Protein AF-A0A553ZT70-F1 (afdb_monomer_lite)

Secondary structure (DSSP, 8-state):
-HHHHTT----SSSEEEEEE---TT--PPTT---EEEEETT--EEEEEEEGGGGGG--TT-EEEEEETT--PPEEEEEEEE-S----TT----TTS-----------PPPPEEEEEEEES--TT--SPTT--EEEEEEESS---HHHHHHHHHHHHHTTS--

Structure (mmCIF, N/CA/C/O backbone):
data_AF-A0A553ZT70-F1
#
_entry.id   AF-A0A553ZT70-F1
#
loop_
_atom_site.group_PDB
_atom_site.id
_atom_site.type_symbol
_atom_site.label_atom_id
_atom_site.label_alt_id
_atom_site.label_comp_id
_atom_site.label_asym_id
_atom_site.label_entity_id
_atom_site.label_seq_id
_atom_site.pdbx_PDB_ins_code
_atom_site.Cartn_x
_atom_site.Cartn_y
_atom_site.Cartn_z
_atom_site.occupancy
_atom_site.B_iso_or_equiv
_atom_site.auth_seq_id
_atom_site.auth_comp_id
_atom_site.auth_asym_id
_atom_site.auth_atom_id
_atom_site.pdbx_PDB_model_num
ATOM 1 N N . LYS A 1 1 ? 14.440 -26.113 -36.840 1.00 58.19 1 LYS A N 1
ATOM 2 C CA . LYS A 1 1 ? 13.164 -25.354 -36.964 1.00 58.19 1 LYS A CA 1
ATOM 3 C C . LYS A 1 1 ? 12.670 -24.830 -35.607 1.00 58.19 1 LYS A C 1
ATOM 5 O O . LYS A 1 1 ? 12.228 -23.696 -35.558 1.00 58.19 1 LYS A O 1
ATOM 10 N N . LEU A 1 2 ? 12.850 -25.588 -34.516 1.00 60.41 2 LEU A N 1
ATOM 11 C CA . LEU A 1 2 ? 12.474 -25.204 -33.145 1.00 60.41 2 LEU A CA 1
ATOM 12 C C . LEU A 1 2 ? 13.210 -23.962 -32.595 1.00 60.41 2 LEU A C 1
ATOM 14 O O . LEU A 1 2 ? 12.642 -23.195 -31.826 1.00 60.41 2 LEU A O 1
ATOM 18 N N . ASP A 1 3 ? 14.466 -23.749 -32.994 1.00 59.91 3 ASP A N 1
ATOM 19 C CA . ASP A 1 3 ? 15.272 -22.641 -32.460 1.00 59.91 3 ASP A CA 1
ATOM 20 C C . ASP A 1 3 ? 14.874 -21.274 -33.028 1.00 59.91 3 ASP A C 1
ATOM 22 O O . ASP A 1 3 ? 14.983 -20.279 -32.323 1.00 59.91 3 ASP A O 1
ATOM 26 N N . LEU A 1 4 ? 14.329 -21.226 -34.251 1.00 64.81 4 LEU A N 1
ATOM 27 C CA . LEU A 1 4 ? 13.826 -19.994 -34.874 1.00 64.81 4 LEU A CA 1
ATOM 28 C C . LEU A 1 4 ? 12.475 -19.560 -34.285 1.00 64.81 4 LEU A C 1
ATOM 30 O O . LEU A 1 4 ? 12.183 -18.379 -34.172 1.00 64.81 4 LEU A O 1
ATOM 34 N N . GLU A 1 5 ? 11.637 -20.503 -33.860 1.00 61.94 5 GLU A N 1
ATOM 35 C CA . GLU A 1 5 ? 10.391 -20.156 -33.161 1.00 61.94 5 GLU A CA 1
ATOM 36 C C . GLU A 1 5 ? 10.672 -19.598 -31.757 1.00 61.94 5 GLU A C 1
ATOM 38 O O . GLU A 1 5 ? 9.937 -18.745 -31.266 1.00 61.94 5 GLU A O 1
ATOM 43 N N . ARG A 1 6 ? 11.790 -20.006 -31.140 1.00 64.25 6 ARG A N 1
ATOM 44 C CA . ARG A 1 6 ? 12.255 -19.510 -29.835 1.00 64.25 6 ARG A CA 1
ATOM 45 C C . ARG A 1 6 ? 12.929 -18.137 -29.890 1.00 64.25 6 ARG A C 1
ATOM 47 O O . ARG A 1 6 ? 13.184 -17.572 -28.830 1.00 64.25 6 ARG A O 1
ATOM 54 N N . THR A 1 7 ? 13.193 -17.583 -31.077 1.00 70.44 7 THR A N 1
ATOM 55 C CA . THR A 1 7 ? 13.678 -16.197 -31.208 1.00 70.44 7 THR A CA 1
ATOM 56 C C . THR A 1 7 ? 12.549 -15.168 -31.155 1.00 70.44 7 THR A C 1
ATOM 58 O O . THR A 1 7 ? 12.822 -13.978 -31.029 1.00 70.44 7 THR A O 1
ATOM 61 N N . VAL A 1 8 ? 11.281 -15.593 -31.230 1.00 72.81 8 VAL A N 1
ATOM 62 C CA . VAL A 1 8 ? 10.123 -14.698 -31.099 1.00 72.81 8 VAL A CA 1
ATOM 63 C C . VAL A 1 8 ? 9.666 -14.671 -29.642 1.00 72.81 8 VAL A C 1
ATOM 65 O O . VAL A 1 8 ? 8.925 -15.541 -29.189 1.00 72.81 8 VAL A O 1
ATOM 68 N N . ILE A 1 9 ? 10.094 -13.649 -28.901 1.00 73.94 9 ILE A N 1
ATOM 69 C CA . ILE A 1 9 ? 9.655 -13.427 -27.518 1.00 73.94 9 ILE A CA 1
ATOM 70 C C . ILE A 1 9 ? 8.354 -12.617 -27.531 1.00 73.94 9 ILE A C 1
ATOM 72 O O . ILE A 1 9 ? 8.302 -11.512 -28.066 1.00 73.94 9 ILE A O 1
ATOM 76 N N . ARG A 1 10 ? 7.293 -13.175 -26.940 1.00 79.69 10 ARG A N 1
ATOM 77 C CA . ARG A 1 10 ? 5.998 -12.504 -26.737 1.00 79.69 10 ARG A CA 1
ATOM 78 C C . ARG A 1 10 ? 5.822 -12.141 -25.267 1.00 79.69 10 ARG A C 1
ATOM 80 O O . ARG A 1 10 ? 6.348 -12.828 -24.392 1.00 79.69 10 ARG A O 1
ATOM 87 N N . ALA A 1 11 ? 5.057 -11.086 -24.999 1.00 78.19 11 ALA A N 1
ATOM 88 C CA . ALA A 1 11 ? 4.709 -10.718 -23.633 1.00 78.19 11 ALA A CA 1
ATOM 89 C C . ALA A 1 11 ? 3.877 -11.840 -22.972 1.00 78.19 11 ALA A C 1
ATOM 91 O O . ALA A 1 11 ? 2.922 -12.319 -23.586 1.00 78.19 11 ALA A O 1
ATOM 92 N N . PRO A 1 12 ? 4.209 -12.268 -21.739 1.00 79.56 12 PRO A N 1
ATOM 93 C CA . PRO A 1 12 ? 3.458 -13.306 -21.029 1.00 79.56 12 PRO A CA 1
ATOM 94 C C . PRO A 1 12 ? 2.111 -12.815 -20.471 1.00 79.56 12 PRO A C 1
ATOM 96 O O . PRO A 1 12 ? 1.296 -13.632 -20.049 1.00 79.56 12 PRO A O 1
ATOM 99 N N . ALA A 1 13 ? 1.892 -11.499 -20.415 1.00 77.62 13 ALA A N 1
ATOM 100 C CA . ALA A 1 13 ? 0.657 -10.873 -19.955 1.00 77.62 13 ALA A CA 1
ATOM 101 C C . ALA A 1 13 ? 0.548 -9.436 -20.487 1.00 77.62 13 ALA A C 1
ATOM 103 O O . ALA A 1 13 ? 1.552 -8.843 -20.886 1.00 77.62 13 ALA A O 1
ATOM 104 N N . ASP A 1 14 ? -0.653 -8.866 -20.422 1.00 73.25 14 ASP A N 1
ATOM 105 C CA . ASP A 1 14 ? -0.881 -7.443 -20.675 1.00 73.25 14 ASP A CA 1
ATOM 106 C C . ASP A 1 14 ? -0.219 -6.584 -19.582 1.00 73.25 14 ASP A C 1
ATOM 108 O O . ASP A 1 14 ? -0.195 -6.961 -18.402 1.00 73.25 14 ASP A O 1
ATOM 112 N N . GLY A 1 15 ? 0.353 -5.438 -19.956 1.00 71.31 15 GLY A N 1
ATOM 113 C CA . GLY A 1 15 ? 1.121 -4.601 -19.036 1.00 71.31 15 GLY A CA 1
ATOM 114 C C . GLY A 1 15 ? 1.904 -3.471 -19.700 1.00 71.31 15 GLY A C 1
ATOM 115 O O . GLY A 1 15 ? 1.795 -3.237 -20.902 1.00 71.31 15 GLY A O 1
ATOM 116 N N . TRP A 1 16 ? 2.725 -2.787 -18.903 1.00 70.00 16 TRP A N 1
ATOM 117 C CA . TRP A 1 16 ? 3.614 -1.711 -19.352 1.00 70.00 16 TRP A CA 1
ATOM 118 C C . TRP A 1 16 ? 5.071 -2.169 -19.353 1.00 70.00 16 TRP A C 1
ATOM 120 O O . TRP A 1 16 ? 5.525 -2.822 -18.413 1.00 70.00 16 TRP A O 1
ATOM 130 N N . VAL A 1 17 ? 5.825 -1.794 -20.387 1.00 65.19 17 VAL A N 1
ATOM 131 C CA . VAL A 1 17 ? 7.272 -2.034 -20.465 1.00 65.19 17 VAL A CA 1
ATOM 132 C C . VAL A 1 17 ? 8.002 -0.847 -19.843 1.00 65.19 17 VAL A C 1
ATOM 134 O O . VAL A 1 17 ? 7.841 0.276 -20.310 1.00 65.19 17 VAL A O 1
ATOM 137 N N . THR A 1 18 ? 8.792 -1.073 -18.791 1.00 60.50 18 THR A N 1
ATOM 138 C CA . THR A 1 18 ? 9.478 0.014 -18.059 1.00 60.50 18 THR A CA 1
ATOM 139 C C . THR A 1 18 ? 10.979 0.081 -18.337 1.00 60.50 18 THR A C 1
ATOM 141 O O . THR A 1 18 ? 11.578 1.140 -18.183 1.00 60.50 18 THR A O 1
ATOM 144 N N . ASN A 1 19 ? 11.593 -1.026 -18.774 1.00 53.56 19 ASN A N 1
ATOM 145 C CA . ASN A 1 19 ? 13.035 -1.123 -19.027 1.00 53.56 19 ASN A CA 1
ATOM 146 C C . ASN A 1 19 ? 13.290 -1.978 -20.273 1.00 53.56 19 ASN A C 1
ATOM 148 O O . ASN A 1 19 ? 13.595 -3.164 -20.158 1.00 53.56 19 ASN A O 1
ATOM 152 N N . LEU A 1 20 ? 13.112 -1.394 -21.457 1.00 61.69 20 LEU A N 1
ATOM 153 C CA . LEU A 1 20 ? 13.510 -2.000 -22.727 1.00 61.69 20 LEU A CA 1
ATOM 154 C C . LEU A 1 20 ? 14.941 -1.556 -23.039 1.00 61.69 20 LEU A C 1
ATOM 156 O O . LEU A 1 20 ? 15.146 -0.450 -23.528 1.00 61.69 20 LEU A O 1
ATOM 160 N N . ASN A 1 21 ? 15.918 -2.409 -22.740 1.00 60.22 21 ASN A N 1
ATOM 161 C CA . ASN A 1 21 ? 17.334 -2.140 -22.996 1.00 60.22 21 ASN A CA 1
ATOM 162 C C . ASN A 1 21 ? 17.837 -3.073 -24.103 1.00 60.22 21 ASN A C 1
ATOM 164 O O . ASN A 1 21 ? 18.714 -3.896 -23.867 1.00 60.22 21 ASN A O 1
ATOM 168 N N . VAL A 1 22 ? 17.214 -3.001 -25.280 1.00 58.62 22 VAL A N 1
ATOM 169 C CA . VAL A 1 22 ? 17.616 -3.794 -26.446 1.00 58.62 22 VAL A CA 1
ATOM 170 C C . VAL A 1 22 ? 17.650 -2.889 -27.660 1.00 58.62 22 VAL A C 1
ATOM 172 O O . VAL A 1 22 ? 16.646 -2.252 -27.988 1.00 58.62 22 VAL A O 1
ATOM 175 N N . TYR A 1 23 ? 18.785 -2.871 -28.347 1.00 67.12 23 TYR A N 1
ATOM 176 C CA . TYR A 1 23 ? 18.939 -2.195 -29.626 1.00 67.12 23 TYR A CA 1
ATOM 177 C C . TYR A 1 23 ? 18.894 -3.190 -30.788 1.00 67.12 23 TYR A C 1
ATOM 179 O O . TYR A 1 23 ? 19.266 -4.360 -30.674 1.00 67.12 23 TYR A O 1
ATOM 187 N N . THR A 1 24 ? 18.428 -2.729 -31.947 1.00 63.00 24 THR A N 1
ATOM 188 C CA . THR A 1 24 ? 18.389 -3.546 -33.163 1.00 63.00 24 THR A CA 1
ATOM 189 C C . THR A 1 24 ? 19.804 -4.006 -33.534 1.00 63.00 24 THR A C 1
ATOM 191 O O . THR A 1 24 ? 20.680 -3.176 -33.758 1.00 63.00 24 THR A O 1
ATOM 194 N N . GLY A 1 25 ? 20.023 -5.323 -33.616 1.00 67.81 25 GLY A N 1
ATOM 195 C CA . GLY A 1 25 ? 21.336 -5.921 -33.905 1.00 67.81 25 GLY A CA 1
ATOM 196 C C . GLY A 1 25 ? 22.149 -6.327 -32.669 1.00 67.81 25 GLY A C 1
ATOM 197 O O . GLY A 1 25 ? 23.231 -6.890 -32.818 1.00 67.81 25 GLY A O 1
ATOM 198 N N . GLU A 1 26 ? 21.635 -6.088 -31.462 1.00 62.62 26 GLU A N 1
ATOM 199 C CA . GLU A 1 26 ? 22.274 -6.495 -30.211 1.00 62.62 26 GLU A CA 1
ATOM 200 C C . GLU A 1 26 ? 22.099 -8.001 -29.944 1.00 62.62 26 GLU A C 1
ATOM 202 O O . GLU A 1 26 ? 21.010 -8.562 -30.096 1.00 62.62 26 GLU A O 1
ATOM 207 N N . PHE A 1 27 ? 23.185 -8.674 -29.551 1.00 66.62 27 PHE A N 1
ATOM 208 C CA . PHE A 1 27 ? 23.162 -10.100 -29.229 1.00 66.62 27 PHE A CA 1
ATOM 209 C C . PHE A 1 27 ? 22.832 -10.310 -27.749 1.00 66.62 27 PHE A C 1
ATOM 211 O O . PHE A 1 27 ? 23.618 -9.966 -26.867 1.00 66.62 27 PHE A O 1
ATOM 218 N N . ILE A 1 28 ? 21.677 -10.913 -27.474 1.00 65.44 28 ILE A N 1
ATOM 219 C CA . ILE A 1 28 ? 21.205 -11.163 -26.110 1.00 65.44 28 ILE A CA 1
ATOM 220 C C . ILE A 1 28 ? 21.733 -12.518 -25.636 1.00 65.44 28 ILE A C 1
ATOM 222 O O . ILE A 1 28 ? 21.409 -13.570 -26.192 1.00 65.44 28 ILE A O 1
ATOM 226 N N . THR A 1 29 ? 22.556 -12.501 -24.591 1.00 73.00 29 THR A N 1
ATOM 227 C CA . THR A 1 29 ? 23.077 -13.711 -23.952 1.00 73.00 29 THR A CA 1
ATOM 228 C C . THR A 1 29 ? 22.038 -14.353 -23.032 1.00 73.00 29 THR A C 1
ATOM 230 O O . THR A 1 29 ? 21.211 -13.692 -22.407 1.00 73.00 29 THR A O 1
ATOM 233 N N . ARG A 1 30 ? 22.060 -15.687 -22.921 1.00 65.31 30 ARG A N 1
ATOM 234 C CA . ARG A 1 30 ? 21.151 -16.401 -22.014 1.00 65.31 30 ARG A CA 1
ATOM 235 C C . ARG A 1 30 ? 21.391 -15.933 -20.573 1.00 65.31 30 ARG A C 1
ATOM 237 O O . ARG A 1 30 ? 22.499 -16.063 -20.064 1.00 65.31 30 ARG A O 1
ATOM 244 N N . GLY A 1 31 ? 20.331 -15.457 -19.920 1.00 65.31 31 GLY A N 1
ATOM 245 C CA . GLY A 1 31 ? 20.369 -14.981 -18.535 1.00 65.31 31 GLY A CA 1
ATOM 246 C C . GLY A 1 31 ? 20.484 -13.463 -18.384 1.00 65.31 31 GLY A C 1
ATOM 247 O O . GLY A 1 31 ? 20.403 -12.986 -17.256 1.00 65.31 31 GLY A O 1
ATOM 248 N N . SER A 1 32 ? 20.624 -12.698 -19.475 1.00 62.72 32 SER A N 1
ATOM 249 C CA . SER A 1 32 ? 20.539 -11.237 -19.413 1.00 62.72 32 SER A CA 1
ATOM 250 C C . SER A 1 32 ? 19.084 -10.754 -19.469 1.00 62.72 32 SER A C 1
ATOM 252 O O . SER A 1 32 ? 18.241 -11.285 -20.199 1.00 62.72 32 SER A O 1
ATOM 254 N N . THR A 1 33 ? 18.771 -9.743 -18.658 1.00 65.69 33 THR A N 1
ATOM 255 C CA . THR A 1 33 ? 17.445 -9.117 -18.632 1.00 65.69 33 THR A CA 1
ATOM 256 C C . THR A 1 33 ? 17.336 -8.119 -19.777 1.00 65.69 33 T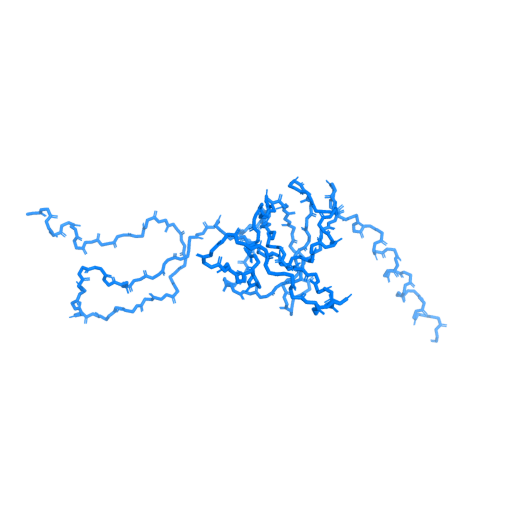HR A C 1
ATOM 258 O O . THR A 1 33 ? 17.861 -7.014 -19.694 1.00 65.69 33 THR A O 1
ATOM 261 N N . ALA A 1 34 ? 16.638 -8.509 -20.837 1.00 63.12 34 ALA A N 1
ATOM 262 C CA . ALA A 1 34 ? 16.404 -7.667 -22.008 1.00 63.12 34 ALA A CA 1
ATOM 263 C C . ALA A 1 34 ? 15.255 -6.657 -21.809 1.00 63.12 34 ALA A C 1
ATOM 265 O O . ALA A 1 34 ? 15.320 -5.516 -22.268 1.00 63.12 34 ALA A O 1
ATOM 266 N N . VAL A 1 35 ? 14.185 -7.084 -21.126 1.00 62.28 35 VAL A N 1
ATOM 267 C CA . VAL A 1 35 ? 12.939 -6.318 -20.970 1.00 62.28 35 VAL A CA 1
ATOM 268 C C . VAL A 1 35 ? 12.352 -6.531 -19.576 1.00 62.28 35 VAL A C 1
ATOM 270 O O . VAL A 1 35 ? 12.271 -7.669 -19.115 1.00 62.28 35 VAL A O 1
ATOM 273 N N . ALA A 1 36 ? 11.882 -5.461 -18.932 1.00 67.50 36 ALA A N 1
ATOM 274 C CA . ALA A 1 36 ? 11.017 -5.542 -17.751 1.00 67.50 36 ALA A CA 1
ATOM 275 C C . ALA A 1 36 ? 9.558 -5.215 -18.112 1.00 67.50 36 ALA A C 1
ATOM 277 O O . ALA A 1 36 ? 9.285 -4.174 -18.713 1.00 67.50 36 ALA A O 1
ATOM 278 N N . LEU A 1 37 ? 8.634 -6.099 -17.721 1.00 64.06 37 LEU A N 1
ATOM 279 C CA . LEU A 1 37 ? 7.190 -5.952 -17.917 1.00 64.06 37 LEU A CA 1
ATOM 280 C C . LEU A 1 37 ? 6.488 -5.825 -16.559 1.00 64.06 37 LEU A C 1
ATOM 282 O O . LEU A 1 37 ? 6.565 -6.728 -15.725 1.00 64.06 37 LEU A O 1
ATOM 286 N N . VAL A 1 38 ? 5.751 -4.734 -16.363 1.00 69.12 38 VAL A N 1
ATOM 287 C CA . VAL A 1 38 ? 4.847 -4.538 -15.226 1.00 69.12 38 VAL A CA 1
ATOM 288 C C . VAL A 1 38 ? 3.455 -5.000 -15.635 1.00 69.12 38 VAL A C 1
ATOM 290 O O . VAL A 1 38 ? 2.816 -4.378 -16.481 1.00 69.12 38 VAL A O 1
ATOM 293 N N . LYS A 1 39 ? 2.986 -6.100 -15.040 1.00 71.69 39 LYS A N 1
ATOM 294 C CA . LYS A 1 39 ? 1.688 -6.704 -15.359 1.00 71.69 39 LYS A CA 1
ATOM 295 C C . LYS A 1 39 ? 0.527 -5.772 -14.985 1.00 71.69 39 LYS A C 1
ATOM 297 O O . LYS A 1 39 ? 0.487 -5.190 -13.900 1.00 71.69 39 LYS A O 1
ATOM 302 N N . GLN A 1 40 ? -0.457 -5.672 -15.870 1.00 68.94 40 GLN A N 1
ATOM 303 C CA . GLN A 1 40 ? -1.699 -4.960 -15.603 1.00 68.94 40 GLN A CA 1
ATOM 304 C C . GLN A 1 40 ? -2.529 -5.696 -14.536 1.00 68.94 40 GLN A C 1
ATOM 306 O O . GLN A 1 40 ? -2.483 -6.919 -14.405 1.00 68.94 40 GLN A O 1
ATOM 311 N N . ASN A 1 41 ? -3.265 -4.946 -13.719 1.00 70.44 41 ASN A N 1
ATOM 312 C CA . ASN A 1 41 ? -4.069 -5.462 -12.604 1.00 70.44 41 ASN A CA 1
ATOM 313 C C . ASN A 1 41 ? -3.283 -6.222 -11.507 1.00 70.44 41 ASN A C 1
ATOM 315 O O . ASN A 1 41 ? -3.859 -6.967 -10.714 1.00 70.44 41 ASN A O 1
ATOM 319 N N . SER A 1 42 ? -1.961 -6.040 -11.409 1.00 74.19 42 SER A N 1
ATOM 320 C CA . SER A 1 42 ? -1.156 -6.606 -10.312 1.00 74.19 42 SER A CA 1
ATOM 321 C C . SER A 1 42 ? -0.695 -5.573 -9.283 1.00 74.19 42 SER A C 1
ATOM 323 O O . SER A 1 42 ? 0.116 -5.900 -8.418 1.00 74.19 42 SER A O 1
ATOM 325 N N . PHE A 1 43 ? -1.173 -4.330 -9.365 1.00 78.44 43 PHE A N 1
ATOM 326 C CA . PHE A 1 43 ? -0.795 -3.262 -8.441 1.00 78.44 43 PHE A CA 1
ATOM 327 C C . PHE A 1 43 ? -1.355 -3.481 -7.035 1.00 78.44 43 PHE A C 1
ATOM 329 O O . PHE A 1 43 ? -2.533 -3.768 -6.834 1.00 78.44 43 PHE A O 1
ATOM 336 N N . TYR A 1 44 ? -0.512 -3.271 -6.042 1.00 82.00 44 TYR A N 1
ATOM 337 C CA . TYR A 1 44 ? -0.892 -3.252 -4.640 1.00 82.00 44 TYR A CA 1
ATOM 338 C C . TYR A 1 44 ? -0.157 -2.105 -3.962 1.00 82.00 44 TYR A C 1
ATOM 340 O O . TYR A 1 44 ? 0.853 -1.614 -4.466 1.00 82.00 44 TYR A O 1
ATOM 348 N N . VAL A 1 45 ? -0.673 -1.686 -2.816 1.00 84.62 45 VAL A N 1
ATOM 349 C CA . VAL A 1 45 ? -0.038 -0.670 -1.983 1.00 84.62 45 VAL A CA 1
ATOM 350 C C . VAL A 1 45 ? 0.606 -1.372 -0.796 1.00 84.62 45 VAL A C 1
ATOM 352 O O . VAL A 1 45 ? -0.017 -2.224 -0.161 1.00 84.62 45 VAL A O 1
ATOM 355 N N . LEU A 1 46 ? 1.862 -1.033 -0.513 1.00 86.44 46 LEU A N 1
ATOM 356 C CA . LEU A 1 46 ? 2.553 -1.440 0.708 1.00 86.44 46 LEU A CA 1
ATOM 357 C C . LEU A 1 46 ? 2.542 -0.274 1.687 1.00 86.44 46 LEU A C 1
ATOM 359 O O . LEU A 1 46 ? 3.206 0.736 1.465 1.00 86.44 46 LEU A O 1
ATOM 363 N N . ALA A 1 47 ? 1.788 -0.428 2.769 1.00 86.31 47 ALA A N 1
ATOM 364 C CA . ALA A 1 47 ? 1.747 0.525 3.864 1.00 86.31 47 ALA A CA 1
ATOM 365 C C . ALA A 1 47 ? 2.664 0.042 4.990 1.00 86.31 47 ALA A C 1
ATOM 367 O O . ALA A 1 47 ? 2.437 -1.014 5.574 1.00 86.31 47 ALA A O 1
ATOM 368 N N . TYR A 1 48 ? 3.706 0.807 5.299 1.00 86.69 48 TYR A N 1
ATOM 369 C CA . TYR A 1 48 ? 4.601 0.519 6.419 1.00 86.69 48 TYR A CA 1
ATOM 370 C C . TYR A 1 48 ? 4.031 1.140 7.693 1.00 86.69 48 TYR A C 1
ATOM 372 O O . TYR A 1 48 ? 4.226 2.327 7.949 1.00 86.69 48 TYR A O 1
ATOM 380 N N . MET A 1 49 ? 3.303 0.335 8.461 1.00 84.69 49 MET A N 1
ATOM 381 C CA . MET A 1 49 ? 2.561 0.778 9.641 1.00 84.69 49 MET A CA 1
ATOM 382 C C . MET A 1 49 ? 3.392 0.574 10.905 1.00 84.69 49 MET A C 1
ATOM 384 O O . MET A 1 49 ? 4.127 -0.403 11.010 1.00 84.69 49 MET A O 1
ATOM 388 N N . GLU A 1 50 ? 3.268 1.471 11.879 1.00 85.25 50 GLU A N 1
ATOM 389 C CA . GLU A 1 50 ? 3.856 1.257 13.204 1.00 85.25 50 GLU A CA 1
ATOM 390 C C . GLU A 1 50 ? 3.226 0.033 13.874 1.00 85.25 50 GLU A C 1
ATOM 392 O O . GLU A 1 50 ? 2.004 -0.128 13.861 1.00 85.25 50 GLU A O 1
ATOM 397 N N . GLU A 1 51 ? 4.053 -0.800 14.504 1.00 78.25 51 GLU A N 1
ATOM 398 C CA . GLU A 1 51 ? 3.619 -1.988 15.247 1.00 78.25 51 GLU A CA 1
ATOM 399 C C . GLU A 1 51 ? 2.517 -1.667 16.272 1.00 78.25 51 GLU A C 1
ATOM 401 O O . GLU A 1 51 ? 1.514 -2.372 16.365 1.00 78.25 51 GLU A O 1
ATOM 406 N N . THR A 1 52 ? 2.636 -0.530 16.962 1.00 81.62 52 THR A N 1
ATOM 407 C CA . THR A 1 52 ? 1.662 -0.047 17.957 1.00 81.62 52 THR A CA 1
ATOM 408 C C . THR A 1 52 ? 0.290 0.286 17.365 1.00 81.62 52 THR A C 1
ATOM 410 O O . THR A 1 52 ? -0.695 0.359 18.096 1.00 81.62 52 THR A O 1
ATOM 413 N N . LYS A 1 53 ? 0.197 0.502 16.047 1.00 83.25 53 LYS A N 1
ATOM 414 C CA . LYS A 1 53 ? -1.049 0.820 15.333 1.00 83.25 53 LYS A CA 1
ATOM 415 C C . LYS A 1 53 ? -1.680 -0.401 14.666 1.00 83.25 53 LYS A C 1
ATOM 417 O O . LYS A 1 53 ? -2.767 -0.279 14.099 1.00 83.25 53 LYS A O 1
ATOM 422 N N . LEU A 1 54 ? -1.049 -1.575 14.747 1.00 83.62 54 LEU A N 1
ATOM 423 C CA . LEU A 1 54 ? -1.552 -2.791 14.107 1.00 83.62 54 LEU A CA 1
ATOM 424 C C . LEU A 1 54 ? -2.826 -3.351 14.737 1.00 83.62 54 LEU A C 1
ATOM 426 O O . LEU A 1 54 ? -3.564 -4.039 14.042 1.00 83.62 54 LEU A O 1
ATOM 430 N N . GLU A 1 55 ? -3.144 -3.031 15.996 1.00 83.50 55 GLU A N 1
ATOM 431 C CA . GLU A 1 55 ? -4.408 -3.461 16.622 1.00 83.50 55 GLU A CA 1
ATOM 432 C C . GLU A 1 55 ? -5.646 -3.051 15.804 1.00 83.50 55 GLU A C 1
ATOM 434 O O . GLU A 1 55 ? -6.640 -3.783 15.747 1.00 83.50 55 GLU A O 1
ATOM 439 N N . GLY A 1 56 ? -5.570 -1.898 15.131 1.00 83.94 56 GLY A N 1
ATOM 440 C CA . GLY A 1 56 ? -6.621 -1.376 14.258 1.00 83.94 56 GLY A CA 1
ATOM 441 C C . GLY A 1 56 ? -6.607 -1.936 12.833 1.00 83.94 56 GLY A C 1
ATOM 442 O O . GLY A 1 56 ? -7.472 -1.575 12.036 1.00 83.94 56 GLY A O 1
ATOM 443 N N . VAL A 1 57 ? -5.654 -2.804 12.486 1.00 87.50 57 VAL A N 1
ATOM 444 C CA . VAL A 1 57 ? -5.454 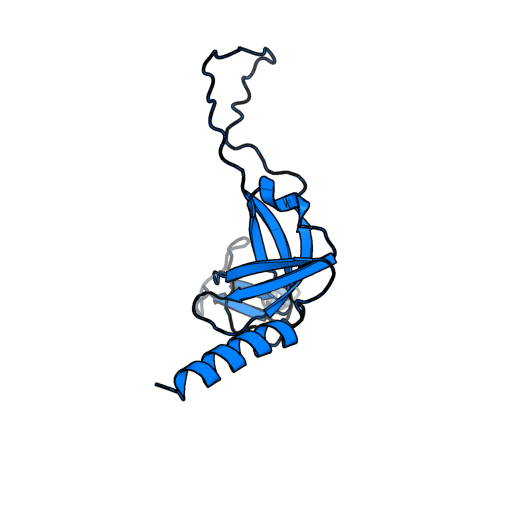-3.315 11.126 1.00 87.50 57 VAL A CA 1
ATOM 445 C C . VAL A 1 57 ? -5.752 -4.806 11.089 1.00 87.50 57 VAL A C 1
ATOM 447 O O . VAL A 1 57 ? -5.092 -5.610 11.743 1.00 87.50 57 VAL A O 1
ATOM 450 N N . ARG A 1 58 ? -6.740 -5.204 10.286 1.00 88.00 58 ARG A N 1
ATOM 451 C CA . ARG A 1 58 ? -7.065 -6.617 10.065 1.00 88.00 58 ARG A CA 1
ATOM 452 C C . ARG A 1 58 ? -7.243 -6.905 8.580 1.00 88.00 58 ARG A C 1
ATOM 454 O O . ARG A 1 58 ? -7.762 -6.043 7.869 1.00 88.00 58 ARG A O 1
ATOM 461 N N . PRO A 1 59 ? -6.868 -8.105 8.106 1.00 89.19 59 PRO A N 1
ATOM 462 C CA . PRO A 1 59 ? -7.263 -8.563 6.780 1.00 89.19 59 PRO A CA 1
ATOM 463 C C . PRO A 1 59 ? -8.772 -8.393 6.563 1.00 89.19 59 PRO A C 1
ATOM 465 O O . PRO A 1 59 ? -9.575 -8.690 7.449 1.00 89.19 59 PRO A O 1
ATOM 468 N N . GLY A 1 60 ? -9.148 -7.869 5.399 1.00 88.88 60 GLY A N 1
ATOM 469 C CA . GLY A 1 60 ? -10.525 -7.524 5.044 1.00 88.88 60 GLY A CA 1
ATOM 470 C C . GLY A 1 60 ? -10.974 -6.117 5.450 1.00 88.88 60 GLY A C 1
ATOM 471 O O . GLY A 1 60 ? -12.047 -5.695 5.028 1.00 88.88 60 GLY A O 1
ATOM 472 N N . TYR A 1 61 ? -10.189 -5.366 6.230 1.00 93.56 61 TYR A N 1
ATOM 473 C CA . TYR A 1 61 ? -10.536 -3.980 6.557 1.00 93.56 61 TYR A CA 1
ATOM 474 C C . TYR A 1 61 ? -10.376 -3.057 5.353 1.00 93.56 61 TYR A C 1
ATOM 476 O O . TYR A 1 61 ? -9.558 -3.281 4.461 1.00 93.56 61 TYR A O 1
ATOM 484 N N . ARG A 1 62 ? -11.174 -1.999 5.350 1.00 94.50 62 ARG A N 1
ATOM 485 C CA . ARG A 1 62 ? -11.198 -0.959 4.336 1.00 94.50 62 ARG A CA 1
ATOM 486 C C . ARG A 1 62 ? -10.069 0.035 4.558 1.00 94.50 62 ARG A C 1
ATOM 488 O O . ARG A 1 62 ? -9.705 0.344 5.696 1.00 94.50 62 ARG A O 1
ATOM 495 N N . ALA A 1 63 ? -9.488 0.487 3.454 1.00 92.06 63 ALA A N 1
ATOM 496 C CA . ALA A 1 63 ? -8.386 1.430 3.443 1.00 92.06 63 ALA A CA 1
ATOM 497 C C . ALA A 1 63 ? -8.587 2.495 2.366 1.00 92.06 63 ALA A C 1
ATOM 499 O O . ALA A 1 63 ? -8.998 2.211 1.240 1.00 92.06 63 ALA A O 1
ATOM 500 N N . GLU A 1 64 ? -8.236 3.719 2.725 1.00 92.50 64 GLU A N 1
ATOM 501 C CA . GLU A 1 64 ? -8.165 4.869 1.842 1.00 92.50 64 GLU A CA 1
ATOM 502 C C . GLU A 1 64 ? -6.705 5.146 1.511 1.00 92.50 64 GLU A C 1
ATOM 504 O O . GLU A 1 64 ? -5.852 5.200 2.399 1.00 92.50 64 GLU A O 1
ATOM 509 N N . ILE A 1 65 ? -6.417 5.300 0.225 1.00 90.44 65 ILE A N 1
ATOM 510 C CA . ILE A 1 65 ? -5.084 5.573 -0.289 1.00 90.44 65 ILE A CA 1
ATOM 511 C C . ILE A 1 65 ? -5.124 6.907 -1.019 1.00 90.44 65 ILE A C 1
ATOM 513 O O . ILE A 1 65 ? -5.831 7.057 -2.014 1.00 90.44 65 ILE A O 1
ATOM 517 N N . THR A 1 66 ? -4.316 7.853 -0.565 1.00 90.38 66 THR A N 1
ATOM 518 C CA . THR A 1 66 ? -4.166 9.162 -1.198 1.00 90.38 66 THR A CA 1
ATOM 519 C C . THR A 1 66 ? -2.746 9.280 -1.740 1.00 90.38 66 THR A C 1
ATOM 521 O O . THR A 1 66 ? -1.809 9.437 -0.953 1.00 90.38 66 THR A O 1
ATOM 524 N N . PRO A 1 67 ? -2.545 9.178 -3.066 1.00 87.62 67 PRO A N 1
ATOM 525 C CA . PRO A 1 67 ? -1.244 9.406 -3.683 1.00 87.62 67 PRO A CA 1
ATOM 526 C C . PRO A 1 67 ? -0.707 10.797 -3.342 1.00 87.62 67 PRO A C 1
ATOM 528 O O . PRO A 1 67 ? -1.459 11.774 -3.294 1.00 87.62 67 PRO A O 1
ATOM 531 N N . LEU A 1 68 ? 0.598 10.898 -3.105 1.00 84.12 68 LEU A N 1
ATOM 532 C CA . LEU A 1 68 ? 1.232 12.164 -2.764 1.00 84.12 68 LEU A CA 1
ATOM 533 C C . LEU A 1 68 ? 1.048 13.174 -3.908 1.00 84.12 68 LEU A C 1
ATOM 535 O O . LEU A 1 68 ? 1.291 12.858 -5.071 1.00 84.12 68 LEU A O 1
ATOM 539 N N . GLY A 1 69 ? 0.609 14.389 -3.574 1.00 79.81 69 GLY A N 1
ATOM 540 C CA . GLY A 1 69 ? 0.329 15.437 -4.563 1.00 79.81 69 GLY A CA 1
ATOM 541 C C . GLY A 1 69 ? -1.010 15.285 -5.297 1.00 79.81 69 GLY A C 1
ATOM 542 O O . GLY A 1 69 ? -1.285 16.056 -6.212 1.00 79.81 69 GLY A O 1
ATOM 543 N N . SER A 1 70 ? -1.853 14.326 -4.901 1.00 80.69 70 SER A N 1
ATOM 544 C CA . SER A 1 70 ? -3.209 14.142 -5.424 1.0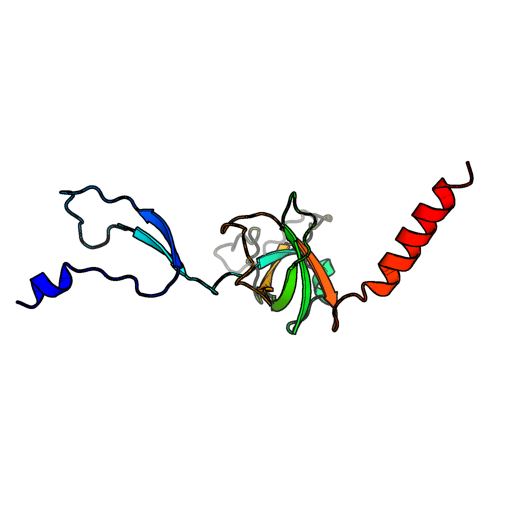0 80.69 70 SER A CA 1
ATOM 545 C C . SER A 1 70 ? -4.264 14.420 -4.353 1.00 80.69 70 SER A C 1
ATOM 547 O O . SER A 1 70 ? -4.069 14.118 -3.179 1.00 80.69 70 SER A O 1
ATOM 549 N N . ASN A 1 71 ? -5.424 14.925 -4.782 1.00 83.19 71 ASN A N 1
ATOM 550 C CA . ASN A 1 71 ? -6.634 15.012 -3.956 1.00 83.19 71 ASN A CA 1
ATOM 551 C C . ASN A 1 71 ? -7.611 13.847 -4.205 1.00 83.19 71 ASN A C 1
ATOM 553 O O . ASN A 1 71 ? -8.677 13.800 -3.594 1.00 83.19 71 ASN A O 1
ATOM 557 N N . LYS A 1 72 ? -7.286 12.923 -5.121 1.00 83.69 72 LYS A N 1
ATOM 558 C CA . LYS A 1 72 ? -8.105 11.739 -5.404 1.00 83.69 72 LYS A CA 1
ATOM 559 C C . LYS A 1 72 ? -7.797 10.652 -4.377 1.00 83.69 72 LYS A C 1
ATOM 561 O O . LYS A 1 72 ? -6.657 10.200 -4.283 1.00 83.69 72 LYS A O 1
ATOM 566 N N . VAL A 1 73 ? -8.830 10.224 -3.656 1.00 87.81 73 VAL A N 1
ATOM 567 C CA . VAL A 1 73 ? -8.771 9.096 -2.724 1.00 87.81 73 VAL A CA 1
ATOM 568 C C . VAL A 1 73 ? -9.119 7.822 -3.482 1.00 87.81 73 VAL A C 1
ATOM 570 O O . VAL A 1 73 ? -10.170 7.720 -4.111 1.00 87.81 73 VAL A O 1
ATOM 573 N N . LEU A 1 74 ? -8.222 6.847 -3.430 1.00 88.25 74 LEU A N 1
ATOM 574 C CA . LEU A 1 74 ? -8.461 5.493 -3.901 1.00 88.25 74 LEU A CA 1
ATOM 575 C C . LEU A 1 74 ? -8.949 4.633 -2.741 1.00 88.25 74 LEU A C 1
ATOM 577 O O . LEU A 1 74 ? -8.498 4.787 -1.607 1.00 88.25 74 LEU A O 1
ATOM 581 N N . LYS A 1 75 ? -9.851 3.702 -3.038 1.00 91.06 75 LYS A N 1
ATOM 582 C CA . LYS A 1 75 ? -10.344 2.726 -2.067 1.00 91.06 75 LYS A CA 1
ATOM 583 C C . LYS A 1 75 ? -9.656 1.382 -2.279 1.00 91.06 75 LYS A C 1
ATOM 585 O O . LYS A 1 75 ? -9.327 0.986 -3.405 1.00 91.06 75 LYS A O 1
ATOM 590 N N . GLY A 1 76 ? -9.417 0.693 -1.176 1.00 90.56 76 GLY A N 1
ATOM 591 C CA . GLY A 1 76 ? -8.810 -0.621 -1.172 1.00 90.56 76 GLY A CA 1
ATOM 592 C C . GLY A 1 76 ? -9.182 -1.426 0.059 1.00 90.56 76 GLY A C 1
ATOM 593 O O . GLY A 1 76 ? -9.863 -0.967 0.976 1.00 90.56 76 GLY A O 1
ATOM 594 N N . THR A 1 77 ? -8.698 -2.659 0.068 1.00 92.62 77 THR A N 1
ATOM 595 C CA . THR A 1 77 ? -8.916 -3.623 1.139 1.00 92.62 77 THR A CA 1
ATOM 596 C C . THR A 1 77 ? -7.576 -4.148 1.634 1.00 92.62 77 THR A C 1
ATOM 598 O O . THR A 1 77 ? -6.712 -4.507 0.830 1.00 92.62 77 THR A O 1
ATOM 601 N N . VAL A 1 78 ? -7.398 -4.217 2.951 1.00 90.75 78 VAL A N 1
ATOM 602 C CA . VAL A 1 78 ? -6.247 -4.868 3.580 1.00 90.75 78 VAL A CA 1
ATOM 603 C C . VAL A 1 78 ? -6.265 -6.344 3.196 1.00 90.75 78 VAL A C 1
ATOM 605 O O . VAL A 1 78 ? -7.196 -7.072 3.531 1.00 90.75 78 VAL A O 1
ATOM 608 N N . ASP A 1 79 ? -5.242 -6.772 2.468 1.00 85.81 79 ASP A N 1
ATOM 609 C CA . ASP A 1 79 ? -5.091 -8.142 1.986 1.00 85.81 79 ASP A CA 1
ATOM 610 C C . ASP A 1 79 ? -4.381 -8.983 3.049 1.00 85.81 79 ASP A C 1
ATOM 612 O O . ASP A 1 79 ? -4.908 -9.979 3.540 1.00 85.81 79 ASP A O 1
ATOM 616 N N . SER A 1 80 ? -3.207 -8.523 3.488 1.00 80.38 80 SER A N 1
ATOM 617 C CA . SER A 1 80 ? -2.420 -9.211 4.506 1.00 80.38 80 SER A CA 1
ATOM 618 C C . SER A 1 80 ? -1.553 -8.261 5.326 1.00 80.38 80 SER A C 1
ATOM 620 O O . SER A 1 80 ? -1.140 -7.192 4.875 1.00 80.38 80 SER A O 1
ATOM 622 N N . VAL A 1 81 ? -1.272 -8.684 6.556 1.00 78.06 81 VAL A N 1
ATOM 623 C CA . VAL A 1 81 ? -0.269 -8.086 7.440 1.00 78.06 81 VAL A CA 1
ATOM 624 C C . VAL A 1 81 ? 0.898 -9.065 7.483 1.00 78.06 81 VAL A C 1
ATOM 626 O O . VAL A 1 81 ? 0.676 -10.261 7.684 1.00 78.06 81 VAL A O 1
ATOM 629 N N . ALA A 1 82 ? 2.126 -8.602 7.244 1.00 70.00 82 ALA A N 1
ATOM 630 C CA . ALA A 1 82 ? 3.283 -9.490 7.270 1.00 70.00 82 ALA A CA 1
ATOM 631 C C . ALA A 1 82 ? 3.446 -10.134 8.659 1.00 70.00 82 ALA A C 1
ATOM 633 O O . ALA A 1 82 ? 3.571 -9.437 9.661 1.00 70.00 82 ALA A O 1
ATOM 634 N N . ALA A 1 83 ? 3.457 -11.470 8.703 1.00 51.19 83 ALA A N 1
ATOM 635 C CA . ALA A 1 83 ? 3.530 -12.252 9.942 1.00 51.19 83 ALA A CA 1
ATOM 636 C C . ALA A 1 83 ? 4.940 -12.317 10.563 1.00 51.19 83 ALA A C 1
ATOM 638 O O . ALA A 1 83 ? 5.106 -12.842 11.659 1.00 51.19 83 ALA A O 1
ATOM 639 N N . GLY A 1 84 ? 5.960 -11.804 9.871 1.00 42.66 84 GLY A N 1
ATOM 640 C CA . GLY A 1 84 ? 7.331 -11.759 10.361 1.00 42.66 84 GLY A CA 1
ATOM 641 C C . GLY A 1 84 ? 8.035 -10.500 9.878 1.00 42.66 84 GLY A C 1
ATOM 642 O O . GLY A 1 84 ? 8.152 -10.273 8.675 1.00 42.66 84 GLY A O 1
ATOM 643 N N . VAL A 1 85 ? 8.516 -9.698 10.823 1.00 48.00 85 VAL A N 1
ATOM 644 C CA . VAL A 1 85 ? 9.483 -8.627 10.580 1.00 48.00 85 VAL A CA 1
ATOM 645 C C . VAL A 1 85 ? 10.793 -9.092 11.195 1.00 48.00 85 VAL A C 1
ATOM 647 O O . VAL A 1 85 ? 10.849 -9.446 12.371 1.00 48.00 85 VAL A O 1
ATOM 650 N N . THR A 1 86 ? 11.846 -9.185 10.388 1.00 40.03 86 THR A N 1
ATOM 651 C CA . THR A 1 86 ? 13.158 -9.574 10.903 1.00 40.03 86 THR A CA 1
ATOM 652 C C . THR A 1 86 ? 13.716 -8.402 11.704 1.00 40.03 86 THR A C 1
ATOM 654 O O . THR A 1 86 ? 13.929 -7.328 11.139 1.00 40.03 86 THR A O 1
ATOM 657 N N . ASN A 1 87 ? 13.970 -8.597 12.998 1.00 42.56 87 ASN A N 1
ATOM 658 C CA . ASN A 1 87 ? 14.728 -7.645 13.808 1.00 42.56 87 ASN A CA 1
ATOM 659 C C . ASN A 1 87 ? 16.095 -7.406 13.151 1.00 42.56 87 ASN A C 1
ATOM 661 O O . ASN A 1 87 ? 16.946 -8.292 13.159 1.00 42.56 87 ASN A O 1
ATOM 665 N N . ALA A 1 88 ? 16.329 -6.209 12.608 1.00 47.19 88 ALA A N 1
ATOM 666 C CA . ALA A 1 88 ? 17.644 -5.822 12.089 1.00 47.19 88 ALA A CA 1
ATOM 667 C C . ALA A 1 88 ? 18.702 -5.669 13.206 1.00 47.19 88 ALA A C 1
ATOM 669 O O . ALA A 1 88 ? 19.884 -5.529 12.915 1.00 47.19 88 ALA A O 1
ATOM 670 N N . SER A 1 89 ? 18.282 -5.710 14.477 1.00 45.72 89 SER A N 1
ATOM 671 C CA . SER A 1 89 ? 19.129 -5.544 15.662 1.00 45.72 89 SER A CA 1
ATOM 672 C C . SER A 1 89 ? 19.505 -6.847 16.374 1.00 45.72 89 SER A C 1
ATOM 674 O O . SER A 1 89 ? 20.265 -6.795 17.335 1.00 45.72 89 SER A O 1
ATOM 676 N N . SER A 1 90 ? 19.011 -8.020 15.954 1.00 43.47 90 SER A N 1
ATOM 677 C CA . SER A 1 90 ? 19.418 -9.272 16.604 1.00 43.47 90 SER A CA 1
ATOM 678 C C . SER A 1 90 ? 20.760 -9.741 16.042 1.00 43.47 90 SER A C 1
ATOM 680 O O . SER A 1 90 ? 20.809 -10.535 15.098 1.00 43.47 90 SER A O 1
ATOM 682 N N . THR A 1 91 ? 21.857 -9.263 16.622 1.00 43.03 91 THR A N 1
ATOM 683 C CA . THR A 1 91 ? 23.139 -9.968 16.582 1.00 43.03 91 THR A CA 1
ATOM 684 C C . THR A 1 91 ? 22.914 -11.358 17.178 1.00 43.03 91 THR A C 1
ATOM 686 O O . THR A 1 91 ? 22.736 -11.523 18.382 1.00 43.03 91 THR A O 1
ATOM 689 N N . ARG A 1 92 ? 22.837 -12.381 16.320 1.00 45.66 92 ARG A N 1
ATOM 690 C CA . ARG A 1 92 ? 22.933 -13.778 16.750 1.00 45.66 92 ARG A CA 1
ATOM 691 C C . ARG A 1 92 ? 24.377 -13.999 17.190 1.00 45.66 92 ARG A C 1
ATOM 693 O O . ARG A 1 92 ? 25.256 -14.031 16.337 1.00 45.66 92 ARG A O 1
ATOM 700 N N . ASP A 1 93 ? 24.609 -14.103 18.495 1.00 49.41 93 ASP A N 1
ATOM 701 C CA . ASP A 1 93 ? 25.907 -14.530 19.012 1.00 49.41 93 ASP A CA 1
ATOM 702 C C . ASP A 1 93 ? 26.045 -16.051 18.820 1.00 49.41 93 ASP A C 1
ATOM 704 O O . ASP A 1 93 ? 25.139 -16.825 19.149 1.00 49.41 93 ASP A O 1
ATOM 708 N N . ASP A 1 94 ? 27.163 -16.473 18.235 1.00 51.34 94 ASP A N 1
ATOM 709 C CA . ASP A 1 94 ? 27.409 -17.782 17.603 1.00 51.34 94 ASP A CA 1
ATOM 710 C C . ASP A 1 94 ? 27.568 -18.945 18.612 1.00 51.34 94 ASP A C 1
ATOM 712 O O . ASP A 1 94 ? 28.146 -19.988 18.315 1.00 51.34 94 ASP A O 1
ATOM 716 N N . LYS A 1 95 ? 27.104 -18.773 19.859 1.00 49.06 95 LYS A N 1
ATOM 717 C CA . LYS A 1 95 ? 27.351 -19.721 20.962 1.00 49.06 95 LYS A CA 1
ATOM 718 C C . LYS A 1 95 ? 26.166 -20.018 21.877 1.00 49.06 95 LYS A C 1
ATOM 720 O O . LYS A 1 95 ? 26.357 -20.678 22.893 1.00 49.06 95 LYS A O 1
ATOM 725 N N . GLY A 1 96 ? 24.947 -19.586 21.547 1.00 46.28 96 GLY A N 1
ATOM 726 C CA . GLY A 1 96 ? 23.739 -20.017 22.273 1.00 46.28 96 GLY A CA 1
ATOM 727 C C . GLY A 1 96 ? 23.716 -19.677 23.773 1.00 46.28 96 GLY A C 1
ATOM 728 O O . GLY A 1 96 ? 22.907 -20.232 24.513 1.00 46.28 96 GLY A O 1
ATOM 729 N N . MET A 1 97 ? 24.584 -18.772 24.228 1.00 42.91 97 MET A N 1
ATOM 730 C CA . MET A 1 97 ? 24.602 -18.264 25.594 1.00 42.91 97 MET A CA 1
ATOM 731 C C . MET A 1 97 ? 24.058 -16.840 25.600 1.00 42.91 97 MET A C 1
ATOM 733 O O . MET A 1 97 ? 24.459 -16.007 24.792 1.00 42.91 97 MET A O 1
ATOM 737 N N . ALA A 1 98 ? 23.134 -16.560 26.517 1.00 43.09 98 ALA A N 1
ATOM 738 C CA . ALA A 1 98 ? 22.650 -15.210 26.749 1.00 43.09 98 ALA A CA 1
ATOM 739 C C . ALA A 1 98 ? 23.714 -14.423 27.529 1.00 43.09 98 ALA A C 1
ATOM 741 O O . ALA A 1 98 ? 23.830 -14.565 28.746 1.00 43.09 98 ALA A O 1
ATOM 742 N N . THR A 1 99 ? 24.491 -13.596 26.834 1.00 43.91 99 THR A N 1
ATOM 743 C CA . THR A 1 99 ? 25.264 -12.525 27.473 1.00 43.91 99 THR A CA 1
ATOM 744 C C . THR A 1 99 ? 24.303 -11.374 27.748 1.00 43.91 99 THR A C 1
ATOM 746 O O . THR A 1 99 ? 23.768 -10.765 26.823 1.00 43.91 99 THR A O 1
ATOM 749 N N . ILE A 1 100 ? 24.026 -11.110 29.026 1.00 49.72 100 ILE A N 1
ATOM 750 C CA . ILE A 1 100 ? 23.225 -9.956 29.442 1.00 49.72 100 ILE A CA 1
ATOM 751 C C . ILE A 1 100 ? 24.134 -8.733 29.354 1.00 49.72 100 ILE A C 1
ATOM 753 O O . ILE A 1 100 ? 24.901 -8.451 30.274 1.00 49.72 100 ILE A O 1
ATOM 757 N N . ASP A 1 101 ? 24.058 -8.014 28.239 1.00 47.28 101 ASP A N 1
ATOM 758 C CA . ASP A 1 101 ? 24.646 -6.685 28.157 1.00 47.28 101 ASP A CA 1
ATOM 759 C C . ASP A 1 101 ? 23.768 -5.734 28.983 1.00 47.28 101 ASP A C 1
ATOM 761 O O . ASP A 1 101 ? 22.577 -5.562 28.717 1.00 47.28 101 ASP A O 1
ATOM 765 N N . SER A 1 102 ? 24.331 -5.162 30.047 1.00 45.59 102 SER A N 1
ATOM 766 C CA . SER A 1 102 ? 23.612 -4.297 30.998 1.00 45.59 102 SER A CA 1
ATOM 767 C C . SER A 1 102 ? 23.470 -2.868 30.468 1.00 45.59 102 SER A C 1
ATOM 769 O O . SER A 1 102 ? 23.609 -1.905 31.216 1.00 45.59 102 SER A O 1
ATOM 771 N N . ASN A 1 103 ? 23.193 -2.719 29.173 1.00 50.41 103 ASN A N 1
ATOM 772 C CA . ASN A 1 103 ? 22.791 -1.455 28.577 1.00 50.41 103 ASN A CA 1
ATOM 773 C C . ASN A 1 103 ? 21.273 -1.469 28.431 1.00 50.41 103 ASN A C 1
ATOM 775 O O . ASN A 1 103 ? 20.704 -1.956 27.456 1.00 50.41 103 ASN A O 1
ATOM 779 N N . LEU A 1 104 ? 20.602 -0.959 29.461 1.00 50.94 104 LEU A N 1
ATOM 780 C CA . LEU A 1 104 ? 19.175 -0.678 29.419 1.00 50.94 104 LEU A CA 1
ATOM 781 C C . LEU A 1 104 ? 18.930 0.459 28.413 1.00 50.94 104 LEU A C 1
ATOM 783 O O . LEU A 1 104 ? 18.850 1.624 28.794 1.00 50.94 104 LEU A O 1
ATOM 787 N N . GLU A 1 105 ? 18.784 0.130 27.128 1.00 59.12 105 GLU A N 1
ATOM 788 C CA . GLU A 1 105 ? 18.091 0.995 26.170 1.00 59.12 105 GLU A CA 1
ATOM 789 C C . GLU A 1 105 ? 16.609 1.043 26.570 1.00 59.12 105 GLU A C 1
ATOM 791 O O . GLU A 1 105 ? 15.774 0.250 26.135 1.00 59.12 105 GLU A O 1
ATOM 796 N N . TRP A 1 106 ? 16.276 1.963 27.472 1.00 58.28 106 TRP A N 1
ATOM 797 C CA . TRP A 1 106 ? 14.914 2.190 27.959 1.00 58.28 106 TRP A CA 1
ATOM 798 C C . TRP A 1 106 ? 14.002 2.842 26.903 1.00 58.28 106 TRP A C 1
ATOM 800 O O . TRP A 1 106 ? 12.800 2.969 27.126 1.00 58.28 106 TRP A O 1
ATOM 810 N N . VAL A 1 107 ? 14.544 3.209 25.736 1.00 60.19 107 VAL A N 1
ATOM 811 C CA . VAL A 1 107 ? 13.790 3.742 24.597 1.00 60.19 107 VAL A CA 1
ATOM 812 C C . VAL A 1 107 ? 13.833 2.740 23.451 1.00 60.19 107 VAL A C 1
ATOM 814 O O . VAL A 1 107 ? 14.849 2.587 22.783 1.00 60.19 107 VAL A O 1
ATOM 817 N N . ARG A 1 108 ? 12.704 2.077 23.191 1.00 67.12 108 ARG A N 1
ATOM 818 C CA . ARG A 1 108 ? 12.512 1.248 21.996 1.00 67.12 108 ARG A CA 1
ATOM 819 C C . ARG A 1 108 ? 11.657 2.010 20.993 1.00 67.12 108 ARG A C 1
ATOM 821 O O . ARG A 1 108 ? 10.563 2.459 21.330 1.00 67.12 108 ARG A O 1
ATOM 828 N N . LEU A 1 109 ? 12.143 2.149 19.764 1.00 69.62 109 LEU A N 1
ATOM 829 C CA . LEU A 1 109 ? 11.345 2.674 18.656 1.00 69.62 109 LEU A CA 1
ATOM 830 C C . LEU A 1 109 ? 10.411 1.578 18.129 1.00 69.62 109 LEU A C 1
ATOM 832 O O . LEU A 1 109 ? 10.809 0.417 18.029 1.00 69.62 109 LEU A O 1
ATOM 836 N N . ALA A 1 110 ? 9.177 1.949 17.775 1.00 71.81 110 ALA A N 1
ATOM 837 C CA . ALA A 1 110 ? 8.240 1.026 17.143 1.00 71.81 110 ALA A CA 1
ATOM 838 C C . ALA A 1 110 ? 8.765 0.600 15.766 1.00 71.81 110 ALA A C 1
ATOM 840 O O . ALA A 1 110 ? 9.214 1.430 14.969 1.00 71.81 110 ALA A O 1
ATOM 841 N N . GLN A 1 111 ? 8.682 -0.695 15.472 1.00 75.62 111 GLN A N 1
ATOM 842 C CA . GLN A 1 111 ? 9.054 -1.201 14.158 1.00 75.62 111 GLN A CA 1
ATOM 843 C C . GLN A 1 111 ? 7.957 -0.928 13.137 1.00 75.62 111 GLN A C 1
ATOM 845 O O . GLN A 1 111 ? 6.779 -0.783 13.471 1.00 75.62 111 GLN A O 1
ATOM 850 N N . ARG A 1 112 ? 8.356 -0.854 11.865 1.00 81.81 112 ARG A N 1
ATOM 851 C CA . ARG A 1 112 ? 7.419 -0.710 10.756 1.00 81.81 112 ARG A CA 1
ATOM 852 C C . ARG A 1 112 ? 7.103 -2.068 10.159 1.00 81.81 112 ARG A C 1
ATOM 854 O O . ARG A 1 112 ? 7.980 -2.731 9.610 1.00 81.81 112 ARG A O 1
ATOM 861 N N . VAL A 1 113 ? 5.838 -2.445 10.231 1.00 81.56 113 VAL A N 1
ATOM 862 C CA . VAL A 1 113 ? 5.319 -3.698 9.700 1.00 81.56 113 VAL A CA 1
ATOM 863 C C . VAL A 1 113 ? 4.666 -3.429 8.345 1.00 81.56 113 VAL A C 1
ATOM 865 O O . VAL A 1 113 ? 3.773 -2.580 8.252 1.00 81.56 113 VAL A O 1
ATOM 868 N N . PRO A 1 114 ? 5.102 -4.109 7.272 1.00 84.50 114 PRO A N 1
ATOM 869 C CA . PRO A 1 114 ? 4.494 -3.941 5.965 1.00 84.50 114 PRO A CA 1
ATOM 870 C C . PRO A 1 114 ? 3.103 -4.586 5.935 1.00 84.50 114 PRO A C 1
ATOM 872 O O . PRO A 1 114 ? 2.925 -5.773 6.219 1.00 84.50 114 PRO A O 1
ATOM 875 N N . VAL A 1 115 ? 2.118 -3.784 5.548 1.00 86.69 115 VAL A N 1
ATOM 876 C CA . VAL A 1 115 ? 0.726 -4.172 5.329 1.00 86.69 115 VAL A CA 1
ATOM 877 C C . VAL A 1 115 ? 0.431 -4.054 3.842 1.00 86.69 115 VAL A C 1
ATOM 879 O O . VAL A 1 115 ? 0.612 -2.995 3.236 1.00 86.69 115 VAL A O 1
ATOM 882 N N . ARG A 1 116 ? -0.025 -5.149 3.239 1.00 88.06 116 ARG A N 1
ATOM 883 C CA . ARG A 1 116 ? -0.392 -5.205 1.827 1.00 88.06 116 ARG A CA 1
ATOM 884 C C . ARG A 1 116 ? -1.857 -4.833 1.661 1.00 88.06 116 ARG A C 1
ATOM 886 O O . ARG A 1 116 ? -2.732 -5.417 2.298 1.00 88.06 116 ARG A O 1
ATOM 893 N N . ILE A 1 117 ? -2.122 -3.895 0.761 1.00 88.25 117 ILE A N 1
ATOM 894 C CA . ILE A 1 117 ? -3.463 -3.399 0.462 1.00 88.25 117 ILE A CA 1
ATOM 895 C C . ILE A 1 117 ? -3.749 -3.623 -1.015 1.00 88.25 117 ILE A C 1
ATOM 897 O O . ILE A 1 117 ? -3.005 -3.180 -1.895 1.00 88.25 117 ILE A O 1
ATOM 901 N N . ARG A 1 118 ? -4.846 -4.325 -1.284 1.00 88.69 118 ARG A N 1
ATOM 902 C CA . ARG A 1 118 ? -5.375 -4.535 -2.625 1.00 88.69 118 ARG A CA 1
ATOM 903 C C . ARG A 1 118 ? -6.245 -3.341 -3.003 1.00 88.69 118 ARG A C 1
ATOM 905 O O . ARG A 1 118 ? -7.167 -2.999 -2.271 1.00 88.69 118 ARG A O 1
ATOM 912 N N . LEU A 1 119 ? -5.956 -2.725 -4.143 1.00 87.81 119 LEU A N 1
ATOM 913 C CA . LEU A 1 119 ? -6.786 -1.662 -4.712 1.00 87.81 119 LEU A CA 1
ATOM 914 C C . LEU A 1 119 ? -8.088 -2.261 -5.257 1.00 87.81 119 LEU A C 1
ATOM 916 O O . LEU A 1 119 ? -8.056 -3.328 -5.871 1.00 87.81 119 LEU A O 1
ATOM 920 N N . ASP A 1 120 ? -9.216 -1.583 -5.051 1.00 86.75 120 ASP A N 1
ATOM 921 C CA . ASP A 1 120 ? -10.506 -2.071 -5.555 1.00 86.75 120 ASP A CA 1
ATOM 922 C C . ASP A 1 120 ? -10.662 -1.824 -7.057 1.00 86.75 120 ASP A C 1
ATOM 924 O O . ASP A 1 120 ? -11.123 -2.700 -7.784 1.00 86.75 120 ASP A O 1
ATOM 928 N N . ASN A 1 121 ? -10.231 -0.651 -7.530 1.00 81.38 121 ASN A N 1
ATOM 929 C CA . ASN A 1 121 ? -10.229 -0.306 -8.946 1.00 81.38 121 ASN A CA 1
ATOM 930 C C . ASN A 1 121 ? -8.809 0.036 -9.409 1.00 81.38 121 ASN A C 1
ATOM 932 O O . ASN A 1 121 ? -8.269 1.096 -9.095 1.00 81.38 121 ASN A O 1
ATOM 936 N N . GLN A 1 122 ? -8.203 -0.878 -10.164 1.00 70.44 122 GLN A N 1
ATOM 937 C CA . GLN A 1 122 ? -6.867 -0.698 -10.739 1.00 70.44 122 GLN A CA 1
ATOM 938 C C . GLN A 1 122 ? -6.890 -0.090 -12.145 1.00 70.44 122 GLN A C 1
ATOM 940 O O . GLN A 1 122 ? -5.853 0.374 -12.608 1.00 70.44 122 GLN A O 1
ATOM 945 N N . GLN A 1 123 ? -8.039 -0.083 -12.828 1.00 61.25 123 GLN A N 1
ATOM 946 C CA . GLN A 1 123 ? -8.137 0.410 -14.207 1.00 61.25 123 GLN A CA 1
ATOM 947 C C . GLN A 1 123 ? -8.035 1.939 -14.277 1.00 61.25 123 GLN A C 1
ATOM 949 O O . GLN A 1 123 ? -7.560 2.481 -15.268 1.00 61.25 123 GLN A O 1
ATOM 954 N N . GLU A 1 124 ? -8.405 2.630 -13.198 1.00 62.28 124 GLU A N 1
ATOM 955 C CA . GLU A 1 124 ? -8.252 4.082 -13.061 1.00 62.28 124 GLU A CA 1
ATOM 956 C C . GLU A 1 124 ? -6.917 4.511 -12.431 1.00 62.28 124 GLU A C 1
ATOM 958 O O . GLU A 1 124 ? -6.728 5.694 -12.123 1.00 62.28 124 GLU A O 1
ATOM 963 N N . ASN A 1 125 ? -5.997 3.571 -12.186 1.00 67.31 125 ASN A N 1
ATOM 964 C CA . ASN A 1 125 ? -4.703 3.904 -11.612 1.00 67.31 125 ASN A CA 1
ATOM 965 C C . ASN A 1 125 ? -3.813 4.567 -12.671 1.00 67.31 125 ASN A C 1
ATOM 967 O O . ASN A 1 125 ? -3.198 3.896 -13.494 1.00 67.31 125 ASN A O 1
ATOM 971 N N . ILE A 1 126 ? -3.728 5.894 -12.615 1.00 72.88 126 ILE A N 1
ATOM 972 C CA . ILE A 1 126 ? -2.831 6.698 -13.455 1.00 72.88 126 ILE A CA 1
ATOM 973 C C . ILE A 1 126 ? -1.405 6.787 -12.892 1.00 72.88 126 ILE A C 1
ATOM 975 O O . ILE A 1 126 ? -0.526 7.353 -13.540 1.00 72.88 126 ILE A O 1
ATOM 979 N N . TRP A 1 127 ? -1.165 6.270 -11.681 1.00 79.00 127 TRP A N 1
ATOM 980 C CA . TRP A 1 127 ? 0.119 6.412 -11.002 1.00 79.00 127 TRP A CA 1
ATOM 981 C C . TRP A 1 127 ? 1.067 5.250 -11.323 1.00 79.00 127 TRP A C 1
ATOM 983 O O . TRP A 1 127 ? 0.673 4.082 -11.197 1.00 79.00 127 TRP A O 1
ATOM 993 N N . PRO A 1 128 ? 2.331 5.539 -11.690 1.00 73.69 128 PRO A N 1
ATOM 994 C CA . PRO A 1 128 ? 3.328 4.506 -11.932 1.00 73.69 128 PRO A CA 1
ATOM 995 C C . PRO A 1 128 ? 3.688 3.763 -10.639 1.00 73.69 128 PRO A C 1
ATOM 997 O O . PRO A 1 128 ? 3.545 4.284 -9.524 1.00 73.69 128 PRO A O 1
ATOM 1000 N N . ALA A 1 12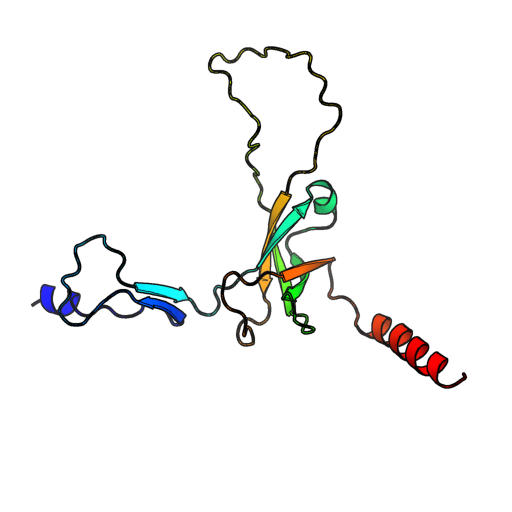9 ? 4.209 2.542 -10.791 1.00 75.12 129 ALA A N 1
ATOM 1001 C CA . ALA A 1 129 ? 4.798 1.798 -9.682 1.00 75.12 129 ALA A CA 1
ATOM 1002 C C . ALA A 1 129 ? 5.890 2.638 -8.992 1.00 75.12 129 ALA A C 1
ATOM 1004 O O . ALA A 1 129 ? 6.697 3.277 -9.662 1.00 75.12 129 ALA A O 1
ATOM 1005 N N . GLY A 1 130 ? 5.913 2.631 -7.657 1.00 75.06 130 GLY A N 1
ATOM 1006 C CA . GLY A 1 130 ? 6.851 3.434 -6.860 1.00 75.06 130 GLY A CA 1
ATOM 1007 C C . GLY A 1 130 ? 6.315 4.798 -6.415 1.00 75.06 130 GLY A C 1
ATOM 1008 O O . GLY A 1 130 ? 7.000 5.503 -5.681 1.00 75.06 130 GLY A O 1
ATOM 1009 N N . THR A 1 131 ? 5.090 5.163 -6.800 1.00 81.06 131 THR A N 1
ATOM 1010 C CA . THR A 1 131 ? 4.431 6.373 -6.289 1.00 81.06 131 THR A CA 1
ATOM 1011 C C . THR A 1 131 ? 4.203 6.279 -4.780 1.00 81.06 131 THR A C 1
ATOM 1013 O O . THR A 1 131 ? 3.596 5.326 -4.288 1.00 81.06 131 THR A O 1
ATOM 1016 N N . THR A 1 132 ? 4.650 7.297 -4.045 1.00 84.56 132 THR A N 1
ATOM 1017 C CA . THR A 1 132 ? 4.382 7.436 -2.610 1.00 84.56 132 THR A CA 1
ATOM 1018 C C . THR A 1 132 ? 2.917 7.788 -2.373 1.00 84.56 132 THR A C 1
ATOM 1020 O O . THR A 1 132 ? 2.363 8.652 -3.052 1.00 84.56 132 THR A O 1
ATOM 1023 N N . ALA A 1 133 ? 2.292 7.163 -1.379 1.00 87.19 133 ALA A N 1
ATOM 1024 C CA . ALA A 1 133 ? 0.919 7.451 -0.989 1.00 87.19 133 ALA A CA 1
ATOM 1025 C C . ALA A 1 133 ? 0.754 7.421 0.532 1.00 87.19 133 ALA A C 1
ATOM 1027 O O . ALA A 1 133 ? 1.449 6.684 1.233 1.00 87.19 133 ALA A O 1
ATOM 1028 N N . THR A 1 134 ? -0.200 8.203 1.025 1.00 90.81 134 THR A N 1
ATOM 1029 C CA . THR A 1 134 ? -0.684 8.133 2.403 1.00 90.81 134 THR A CA 1
ATOM 1030 C C . THR A 1 134 ? -1.803 7.108 2.478 1.00 90.81 134 THR A C 1
ATOM 1032 O O . THR A 1 134 ? -2.689 7.097 1.627 1.00 90.81 134 THR A O 1
ATOM 1035 N N . VAL A 1 135 ? -1.774 6.261 3.503 1.00 91.12 135 VAL A N 1
ATOM 1036 C CA . VAL A 1 135 ? -2.769 5.210 3.714 1.00 91.12 135 VAL A CA 1
ATOM 1037 C C . VAL A 1 135 ? -3.453 5.411 5.057 1.00 91.12 135 VAL A C 1
ATOM 1039 O O . VAL A 1 135 ? -2.786 5.588 6.074 1.00 91.12 135 VAL A O 1
ATOM 1042 N N . VAL A 1 136 ? -4.781 5.326 5.061 1.00 92.25 136 VAL A N 1
ATOM 1043 C CA . VAL A 1 136 ? -5.611 5.360 6.267 1.00 92.25 136 VAL A CA 1
ATOM 1044 C C . VAL A 1 136 ? -6.515 4.133 6.277 1.00 92.25 136 VAL A C 1
ATOM 1046 O O . VAL A 1 136 ? -7.293 3.924 5.353 1.00 92.25 136 VAL A O 1
ATOM 1049 N N . VAL A 1 137 ? -6.426 3.310 7.321 1.00 91.81 137 VAL A N 1
ATOM 1050 C CA . VAL A 1 137 ? -7.324 2.160 7.507 1.00 91.81 137 VAL A CA 1
ATOM 1051 C C . VAL A 1 137 ? -8.587 2.644 8.218 1.00 91.81 137 VAL A C 1
ATOM 1053 O O . VAL A 1 137 ? -8.506 3.160 9.330 1.00 91.81 137 VAL A O 1
ATOM 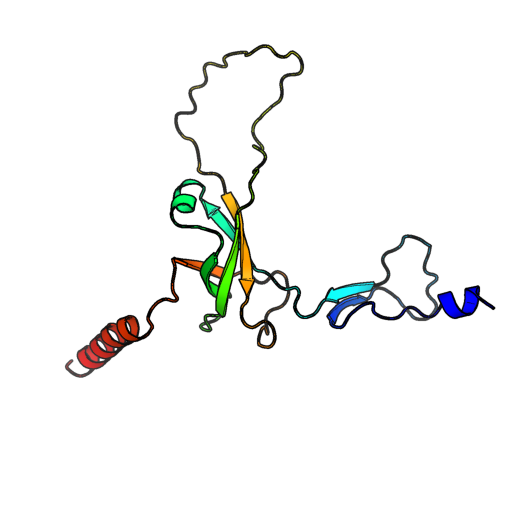1056 N N . THR A 1 138 ? -9.750 2.493 7.582 1.00 91.06 138 THR A N 1
ATOM 1057 C CA . THR A 1 138 ? -11.043 3.003 8.080 1.00 91.06 138 THR A CA 1
ATOM 1058 C C . THR A 1 138 ? -11.820 1.972 8.901 1.00 91.06 138 THR A C 1
ATOM 1060 O O . THR A 1 138 ? -12.791 2.319 9.570 1.00 91.06 138 THR A O 1
ATOM 1063 N N . GLY A 1 139 ? -11.391 0.706 8.901 1.00 89.75 139 GLY A N 1
ATOM 1064 C CA . GLY A 1 139 ? -11.995 -0.365 9.697 1.00 89.75 139 GLY A CA 1
ATOM 1065 C C . GLY A 1 139 ? -12.859 -1.306 8.862 1.00 89.75 139 GLY A C 1
ATOM 1066 O O . GLY A 1 139 ? -12.484 -1.685 7.759 1.00 89.75 139 GLY A O 1
ATOM 1067 N N . LYS A 1 140 ? -14.015 -1.733 9.381 1.00 88.56 140 LYS A N 1
ATOM 1068 C CA . LYS A 1 140 ? -14.877 -2.719 8.694 1.00 88.56 140 LYS A CA 1
ATOM 1069 C C . LYS A 1 140 ? -15.604 -2.165 7.465 1.00 88.56 140 LYS A C 1
ATOM 1071 O O . LYS A 1 140 ? -16.037 -2.945 6.625 1.00 88.56 140 LYS A O 1
ATOM 1076 N N . GLN A 1 141 ? -15.785 -0.851 7.390 1.00 87.62 141 GLN A N 1
ATOM 1077 C CA . GLN A 1 141 ? -16.551 -0.178 6.345 1.00 87.62 141 GLN A CA 1
ATOM 1078 C C . GLN A 1 141 ? -15.773 1.039 5.840 1.00 87.62 141 GLN A C 1
ATOM 1080 O O . GLN A 1 141 ? -14.862 1.533 6.515 1.00 87.62 141 GLN A O 1
ATOM 1085 N N . ASP A 1 142 ? -16.105 1.485 4.631 1.00 84.88 142 ASP A N 1
ATOM 1086 C CA . ASP A 1 142 ? -15.582 2.743 4.109 1.00 84.88 142 ASP A CA 1
ATOM 1087 C C . ASP A 1 142 ? -16.073 3.899 4.982 1.00 84.88 142 ASP A C 1
ATOM 1089 O O . ASP A 1 142 ? -17.166 3.844 5.552 1.00 84.88 142 ASP A O 1
ATOM 1093 N N . ARG A 1 143 ? -15.250 4.942 5.109 1.00 79.00 143 ARG A N 1
ATOM 1094 C CA . ARG A 1 143 ? -15.652 6.150 5.825 1.00 79.00 143 ARG A CA 1
ATOM 1095 C C . ARG A 1 143 ? -16.846 6.780 5.111 1.00 79.00 143 ARG A C 1
ATOM 1097 O O . ARG A 1 143 ? -16.824 6.960 3.894 1.00 79.00 143 ARG A O 1
ATOM 1104 N N . ASP A 1 144 ? -17.874 7.116 5.882 1.00 71.81 144 ASP A N 1
ATOM 1105 C CA . ASP A 1 144 ? -19.071 7.768 5.366 1.00 71.81 144 ASP A CA 1
ATOM 1106 C C . ASP A 1 144 ? -18.748 9.230 5.002 1.00 71.81 144 ASP A C 1
ATOM 1108 O O . ASP A 1 144 ? -18.561 10.086 5.872 1.00 71.81 144 ASP A O 1
ATOM 1112 N N . GLU A 1 145 ? -18.644 9.519 3.701 1.00 67.06 145 GLU A N 1
ATOM 1113 C CA . GLU A 1 145 ? -18.321 10.855 3.171 1.00 67.06 145 GLU A CA 1
ATOM 1114 C C . GLU A 1 145 ? -19.376 11.915 3.542 1.00 67.06 145 GLU A C 1
ATOM 1116 O O . GLU A 1 145 ? -19.107 13.122 3.488 1.00 67.06 145 GLU A O 1
ATOM 1121 N N . SER A 1 146 ? -20.573 11.489 3.962 1.00 61.34 146 SER A N 1
ATOM 1122 C CA . SER A 1 146 ? -21.654 12.391 4.362 1.00 61.34 146 SER A CA 1
ATOM 1123 C C . SER A 1 146 ? -21.311 13.224 5.606 1.00 61.34 146 SER A C 1
ATOM 1125 O O . SER A 1 146 ? -21.705 14.393 5.681 1.00 61.34 146 SER A O 1
ATOM 1127 N N . GLN A 1 147 ? -20.513 12.691 6.542 1.00 57.62 147 GLN A N 1
ATOM 1128 C CA . GLN A 1 147 ? -20.124 13.425 7.752 1.00 57.62 147 GLN A CA 1
ATOM 1129 C C . GLN A 1 147 ? -19.057 14.498 7.487 1.00 57.62 147 GLN A C 1
ATOM 1131 O O . GLN A 1 147 ? -19.137 15.590 8.054 1.00 57.62 147 GLN A O 1
ATOM 1136 N N . ASP A 1 148 ? -18.118 14.257 6.567 1.00 55.88 148 ASP A N 1
ATOM 1137 C CA . ASP A 1 148 ? -17.107 15.260 6.191 1.00 55.88 148 ASP A CA 1
ATOM 1138 C C . ASP A 1 148 ? -17.723 16.419 5.380 1.00 55.88 148 ASP A C 1
ATOM 1140 O O . ASP A 1 148 ? -17.282 17.571 5.476 1.00 55.88 148 ASP A O 1
ATOM 1144 N N . SER A 1 149 ? -18.794 16.148 4.621 1.00 59.03 149 SER A N 1
ATOM 1145 C CA . SER A 1 149 ? -19.542 17.165 3.869 1.00 59.03 149 SER A CA 1
ATOM 1146 C C . SER A 1 149 ? -20.217 18.197 4.780 1.00 59.03 149 SER A C 1
ATOM 1148 O O . SER A 1 149 ? -20.256 19.383 4.444 1.00 59.03 149 SER A O 1
ATOM 1150 N N . PHE A 1 150 ? -20.711 17.782 5.953 1.00 60.44 150 PHE A N 1
ATOM 1151 C CA . PHE A 1 150 ? -21.405 18.669 6.892 1.00 60.44 150 PHE A CA 1
ATOM 1152 C C . PHE A 1 150 ? -20.473 19.740 7.476 1.00 60.44 150 PHE A C 1
ATOM 1154 O O . PHE A 1 150 ? -20.796 20.928 7.428 1.00 60.44 150 PHE A O 1
ATOM 1161 N N . PHE A 1 151 ? -19.283 19.354 7.944 1.00 61.34 151 PHE A N 1
ATOM 1162 C CA . PHE A 1 151 ? -18.301 20.301 8.486 1.00 61.34 151 PHE A CA 1
ATOM 1163 C C . PHE A 1 151 ? -17.700 21.205 7.407 1.00 61.34 151 PHE A C 1
ATOM 1165 O O . PHE A 1 151 ? -17.530 22.403 7.641 1.00 61.34 151 PHE A O 1
ATOM 1172 N N . ARG A 1 152 ? -17.462 20.682 6.195 1.00 59.53 152 ARG A N 1
ATOM 1173 C CA . ARG A 1 152 ? -17.061 21.513 5.047 1.00 59.53 152 ARG A CA 1
ATOM 1174 C C . ARG A 1 152 ? -18.149 22.518 4.654 1.00 59.53 152 ARG A C 1
ATOM 1176 O O . ARG A 1 152 ? -17.832 23.687 4.451 1.00 59.53 152 ARG A O 1
ATOM 1183 N N . LYS A 1 153 ? -19.427 22.118 4.602 1.00 57.81 153 LYS A N 1
ATOM 1184 C CA . LYS A 1 153 ? -20.554 23.037 4.335 1.00 57.81 153 LYS A CA 1
ATOM 1185 C C . LYS A 1 153 ? -20.711 24.103 5.420 1.00 57.81 153 LYS A C 1
ATOM 1187 O O . LYS A 1 153 ? -20.972 25.258 5.092 1.00 57.81 153 LYS A O 1
ATOM 1192 N N . MET A 1 154 ? -20.526 23.740 6.689 1.00 61.56 154 MET A N 1
ATOM 1193 C CA . MET A 1 154 ? -20.575 24.687 7.808 1.00 61.56 154 MET A CA 1
ATOM 1194 C C . MET A 1 154 ? -19.440 25.719 7.722 1.00 61.56 154 MET A C 1
ATOM 1196 O O . MET A 1 154 ? -19.681 26.916 7.858 1.00 61.56 154 MET A O 1
ATOM 1200 N N . ALA A 1 155 ? -18.218 25.267 7.422 1.00 61.81 155 ALA A N 1
ATOM 1201 C CA . ALA A 1 155 ? -17.056 26.137 7.253 1.00 61.81 155 ALA A CA 1
ATOM 1202 C C . ALA A 1 155 ? -17.199 27.096 6.057 1.00 61.81 155 ALA A C 1
ATOM 1204 O O . ALA A 1 155 ? -16.726 28.229 6.121 1.00 61.81 155 ALA A O 1
ATOM 1205 N N . HIS A 1 156 ? -17.890 26.680 4.989 1.00 57.28 156 HIS A N 1
ATOM 1206 C CA . HIS A 1 156 ? -18.213 27.569 3.872 1.00 57.28 156 HIS A CA 1
ATOM 1207 C C . HIS A 1 156 ? -19.259 28.633 4.237 1.00 57.28 156 HIS A C 1
ATOM 1209 O O . HIS A 1 156 ? -19.080 29.785 3.858 1.00 57.28 156 HIS A O 1
ATOM 1215 N N . ARG A 1 157 ? -20.290 28.299 5.027 1.00 59.50 157 ARG A N 1
ATOM 1216 C CA . ARG A 1 157 ? -21.315 29.276 5.451 1.00 59.50 157 ARG A CA 1
ATOM 1217 C C . ARG A 1 157 ? -20.814 30.318 6.451 1.00 59.50 157 ARG A C 1
ATOM 1219 O O . ARG A 1 157 ? -21.300 31.441 6.451 1.00 59.50 157 ARG A O 1
ATOM 1226 N N . LEU A 1 158 ? -19.835 29.981 7.289 1.00 59.03 158 LEU A N 1
ATOM 1227 C CA . LEU A 1 158 ? -19.256 30.928 8.254 1.00 59.03 158 LEU A CA 1
ATOM 1228 C C . LEU A 1 158 ? -18.376 32.007 7.602 1.00 59.03 158 LEU A C 1
ATOM 1230 O O . LEU A 1 158 ? -18.060 33.003 8.243 1.00 59.03 158 LEU A O 1
ATOM 1234 N N . ARG A 1 159 ? -18.007 31.838 6.327 1.00 59.47 159 ARG A N 1
ATOM 1235 C CA . ARG A 1 159 ? -17.225 32.814 5.556 1.00 59.47 159 ARG A CA 1
ATOM 1236 C C . ARG A 1 159 ? -18.078 33.882 4.859 1.00 59.47 159 ARG A C 1
ATOM 1238 O O . ARG A 1 159 ? -17.510 34.821 4.321 1.00 59.47 159 ARG A O 1
ATOM 1245 N N . GLU A 1 160 ? -19.404 33.739 4.870 1.00 51.50 160 GLU A N 1
ATOM 1246 C CA . GLU A 1 160 ? -20.360 34.666 4.235 1.00 51.50 160 GLU A CA 1
ATOM 1247 C C . GLU A 1 160 ? -20.956 35.697 5.217 1.00 51.50 160 GLU A C 1
ATOM 1249 O O . GLU A 1 160 ? -21.733 36.552 4.805 1.00 51.50 160 GLU A O 1
ATOM 1254 N N . PHE A 1 161 ? -20.586 35.646 6.503 1.00 53.81 161 PHE A N 1
ATOM 1255 C CA . PHE A 1 161 ? -21.067 36.565 7.552 1.00 53.81 161 PHE A CA 1
ATOM 1256 C C . PHE A 1 161 ? -19.963 37.457 8.155 1.00 53.81 161 PHE A C 1
ATOM 1258 O O . PHE A 1 161 ? -20.084 37.898 9.298 1.00 53.8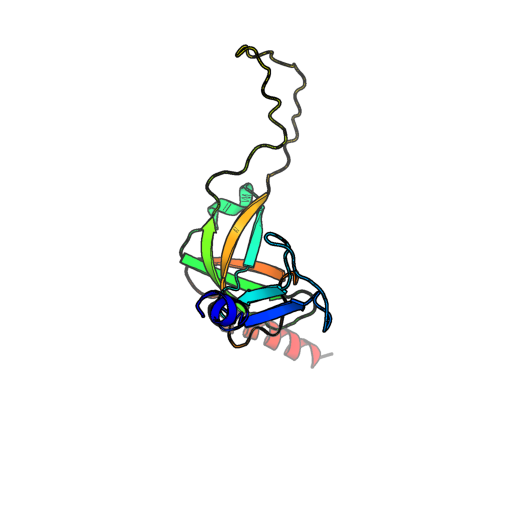1 161 PHE A O 1
ATOM 1265 N N . GLY A 1 162 ? -18.891 37.716 7.403 1.00 43.31 162 GLY A N 1
ATOM 1266 C CA . GLY A 1 162 ? -17.827 38.659 7.769 1.00 43.31 162 GLY A CA 1
ATOM 1267 C C . GLY A 1 162 ? -17.807 39.867 6.853 1.00 43.31 162 GLY A C 1
ATOM 1268 O O . GLY A 1 162 ? -17.823 39.638 5.624 1.00 43.31 162 GLY A O 1
#

Sequence (162 aa):
KLDLERTVIRAPADGWVTNLNVYTGEFITRGSTAVALVKQNSFYVLAYMEETKLEGVRPGYRAEITPLGSNKVLKGTVDSVAAGVTNASSTRDDKGMATIDSNLEWVRLAQRVPVRIRLDNQQENIWPAGTTATVVVTGKQDRDESQDSFFRKMAHRLREFG

Radius of gyration: 24.36 Å; chains: 1; bounding box: 49×64×68 Å

Foldseek 3Di:
DVVVVVVDDDDPADFDWDDQPDDVPDDDDPPDDRTDGDHALPDKDKDFDFPVCCVQDDFQFKKWKAFPPGPDIFIWTFHDWDPDDDPPPDPPDPPPDDDPDPPPPVDDGTGTTIIIIRTPDRPPPPDDPPTDIDMDGPHNDDDDVVVVVVVVVVVVVVVVPD

InterPro domains:
  IPR050393 Membrane Fusion Protein (MFP) [PTHR30367] (1-147)
  IPR058634 p-hydroxybenzoic acid efflux pump subunit AaeA-like, beta-barrel domain [PF25963] (42-138)

pLDDT: mean 70.83, std 14.85, range [40.03, 94.5]

Organism: NCBI:txid2597270